Protein AF-A0A920HZM1-F1 (afdb_monomer_lite)

Sequence (102 aa):
MTDNGNDFTGLNYDLLVEDTLRLVVRSALKITEQSGLIGETHFYISFQTGYPGVEMDDALRAQHPETITIVIQHQFADLVVEDDRFSITLFFGGKPSMMTIP

Secondary structure (DSSP, 8-state):
---------S--HHHHHHHHHHHHHHHHHHHHHHH---TT--EEEEEETTSTT-B--HHHHHHSSSEEEEEESSSEEEEEE-SS-EEEEEEETTEEEEEEE-

Radius of gyration: 17.34 Å; chains: 1; bounding box: 33×24×59 Å

Structure (mmCIF, N/CA/C/O backbone):
data_AF-A0A920HZM1-F1
#
_entry.id   AF-A0A920HZM1-F1
#
loop_
_atom_site.group_PDB
_atom_site.id
_atom_site.type_symbol
_atom_site.label_atom_id
_atom_site.label_alt_id
_atom_site.label_comp_id
_atom_site.label_asym_id
_atom_site.label_entity_id
_atom_site.label_seq_id
_atom_site.pdbx_PDB_ins_code
_atom_site.Cartn_x
_atom_site.Cartn_y
_atom_site.Cartn_z
_atom_site.occupancy
_atom_site.B_iso_or_equiv
_atom_site.auth_seq_id
_atom_site.auth_comp_id
_atom_site.auth_asym_id
_atom_site.auth_atom_id
_atom_site.pdbx_PDB_model_num
ATOM 1 N N . MET A 1 1 ? -17.418 -1.511 -41.829 1.00 46.59 1 MET A N 1
ATOM 2 C CA . MET A 1 1 ? -16.457 -1.715 -42.936 1.00 46.59 1 MET A CA 1
ATOM 3 C C . MET A 1 1 ? -15.990 -0.337 -43.335 1.00 46.59 1 MET A C 1
ATOM 5 O O . MET A 1 1 ? -16.838 0.434 -43.750 1.00 46.59 1 MET A O 1
ATOM 9 N N . THR A 1 2 ? -14.760 0.104 -43.148 1.00 45.78 2 THR A N 1
ATOM 10 C CA . THR A 1 2 ? -13.452 -0.422 -42.702 1.00 45.78 2 THR A CA 1
ATOM 11 C C . THR A 1 2 ? -12.775 0.811 -42.052 1.00 45.78 2 THR A C 1
ATOM 13 O O . THR A 1 2 ? -13.185 1.930 -42.333 1.00 45.78 2 THR A O 1
ATOM 16 N N . ASP A 1 3 ? -11.839 0.738 -41.119 1.00 45.31 3 ASP A N 1
ATOM 17 C CA . ASP A 1 3 ? -10.571 0.038 -41.234 1.00 45.31 3 ASP A CA 1
ATOM 18 C C . ASP A 1 3 ? -9.843 0.092 -39.881 1.00 45.31 3 ASP A C 1
ATOM 20 O O . ASP A 1 3 ? -9.881 1.103 -39.178 1.00 45.31 3 ASP A O 1
ATOM 24 N N . ASN A 1 4 ? -9.230 -1.032 -39.519 1.00 53.97 4 ASN A N 1
ATOM 25 C CA . ASN A 1 4 ? -8.378 -1.187 -38.350 1.00 53.97 4 ASN A CA 1
ATOM 26 C C . ASN A 1 4 ? -7.007 -0.594 -38.678 1.00 53.97 4 ASN A C 1
ATOM 28 O O . ASN A 1 4 ? -6.264 -1.194 -39.447 1.00 53.97 4 ASN A O 1
ATOM 32 N N . GLY A 1 5 ? -6.657 0.529 -38.058 1.00 46.62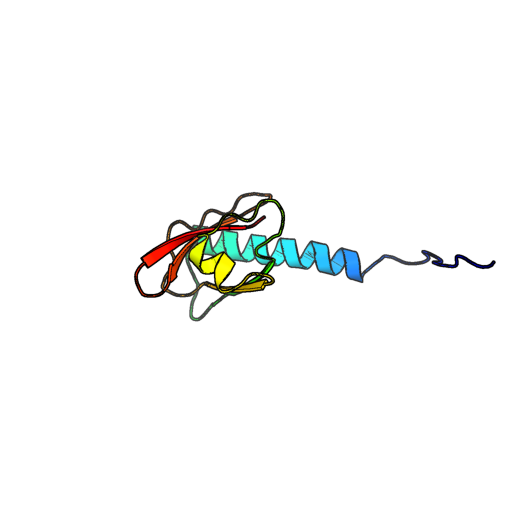 5 GLY A N 1
ATOM 33 C CA . GLY A 1 5 ? -5.354 1.169 -38.239 1.00 46.62 5 GLY A CA 1
ATOM 34 C C . GLY A 1 5 ? -4.741 1.596 -36.913 1.00 46.62 5 GLY A C 1
ATOM 35 O O . GLY A 1 5 ? -4.486 2.778 -36.719 1.00 46.62 5 GLY A O 1
ATOM 36 N N . ASN A 1 6 ? -4.537 0.659 -35.978 1.00 50.84 6 ASN A N 1
ATOM 37 C CA . ASN A 1 6 ? -3.557 0.886 -34.914 1.00 50.84 6 ASN A CA 1
ATOM 38 C C . ASN A 1 6 ? -2.191 0.443 -35.445 1.00 50.84 6 ASN A C 1
ATOM 40 O O . ASN A 1 6 ? -1.732 -0.671 -35.185 1.00 50.84 6 ASN A O 1
ATOM 44 N N . ASP A 1 7 ? -1.589 1.308 -36.258 1.00 51.09 7 ASP A N 1
ATOM 45 C CA . ASP A 1 7 ? -0.192 1.229 -36.666 1.00 51.09 7 ASP A CA 1
ATOM 46 C C . ASP A 1 7 ? 0.702 1.331 -35.419 1.00 51.09 7 ASP A C 1
ATOM 48 O O . ASP A 1 7 ? 1.100 2.413 -34.988 1.00 51.09 7 ASP A O 1
ATOM 52 N N . PHE A 1 8 ? 1.024 0.182 -34.820 1.00 56.97 8 PHE A N 1
ATOM 53 C CA . PHE A 1 8 ? 2.068 0.043 -33.805 1.00 56.97 8 PHE A CA 1
ATOM 54 C C . PHE A 1 8 ? 3.444 0.302 -34.439 1.00 56.97 8 PHE A C 1
ATOM 56 O O . PHE A 1 8 ? 4.177 -0.626 -34.778 1.00 56.97 8 PHE A O 1
ATOM 63 N N . THR A 1 9 ? 3.803 1.576 -34.591 1.00 56.19 9 THR A N 1
ATOM 64 C CA . THR A 1 9 ? 5.127 2.005 -35.059 1.00 56.19 9 THR A CA 1
ATOM 65 C C . THR A 1 9 ? 5.762 2.940 -34.028 1.00 56.19 9 THR A C 1
ATOM 67 O O . THR A 1 9 ? 5.795 4.154 -34.197 1.00 56.19 9 THR A O 1
ATOM 70 N N . GLY A 1 10 ? 6.248 2.377 -32.919 1.00 63.12 10 GLY A N 1
ATOM 71 C CA . GLY A 1 10 ? 6.975 3.112 -31.877 1.00 63.12 10 GLY A CA 1
ATOM 72 C C . GLY A 1 10 ? 7.001 2.353 -30.552 1.00 63.12 10 GLY A C 1
ATOM 73 O O . GLY A 1 10 ? 6.088 1.582 -30.267 1.00 63.12 10 GLY A O 1
ATOM 74 N N . LEU A 1 11 ? 8.051 2.539 -29.741 1.00 66.94 11 LEU A N 1
ATOM 75 C CA . LEU A 1 11 ? 8.042 2.077 -28.348 1.00 66.94 11 LEU A CA 1
ATOM 76 C C . LEU A 1 11 ? 6.777 2.626 -27.668 1.00 66.94 11 LEU A C 1
ATOM 78 O O . LEU A 1 11 ? 6.566 3.838 -27.677 1.00 66.94 11 LEU A O 1
ATOM 82 N N . ASN A 1 12 ? 5.952 1.755 -27.078 1.00 73.62 12 ASN A N 1
ATOM 83 C CA . ASN A 1 12 ? 4.807 2.173 -26.265 1.00 73.62 12 ASN A CA 1
ATOM 84 C C . ASN A 1 12 ? 5.326 2.735 -24.937 1.00 73.62 12 ASN A C 1
ATOM 86 O O . ASN A 1 12 ? 5.320 2.051 -23.914 1.00 73.62 12 ASN A O 1
ATOM 90 N N . TYR A 1 13 ? 5.840 3.964 -24.979 1.00 76.38 13 TYR A N 1
ATOM 91 C CA . TYR A 1 13 ? 6.399 4.648 -23.819 1.00 76.38 13 TYR A CA 1
ATOM 92 C C . TYR A 1 13 ? 5.383 4.752 -22.684 1.00 76.38 13 TYR A C 1
ATOM 94 O O . TYR A 1 13 ? 5.780 4.601 -21.538 1.00 76.38 13 TYR A O 1
ATOM 102 N N . ASP A 1 14 ? 4.095 4.913 -22.991 1.00 75.12 14 ASP A N 1
ATOM 103 C CA . ASP A 1 14 ? 3.038 4.981 -21.978 1.00 75.12 14 ASP A CA 1
ATOM 104 C C . ASP A 1 14 ? 2.938 3.682 -21.166 1.00 75.12 14 ASP A C 1
ATOM 106 O O . ASP A 1 14 ? 2.946 3.725 -19.938 1.00 75.12 14 ASP A O 1
ATOM 110 N N . LEU A 1 15 ? 2.958 2.523 -21.836 1.00 77.69 15 LEU A N 1
ATOM 111 C CA . LEU A 1 15 ? 2.971 1.218 -21.164 1.00 77.69 15 LEU A CA 1
ATOM 112 C C . LEU A 1 15 ? 4.274 0.996 -20.385 1.00 77.69 15 LEU A C 1
ATOM 114 O O . LEU A 1 15 ? 4.238 0.568 -19.236 1.00 77.69 15 LEU A O 1
ATOM 118 N N . LEU A 1 16 ? 5.427 1.346 -20.972 1.00 77.06 16 LEU A N 1
ATOM 119 C CA . LEU A 1 16 ? 6.714 1.238 -20.274 1.00 77.06 16 LEU A CA 1
ATOM 120 C C . LEU A 1 16 ? 6.759 2.103 -19.011 1.00 77.06 16 LEU A C 1
ATOM 122 O O . LEU A 1 16 ? 7.315 1.687 -17.993 1.00 77.06 16 LEU A O 1
ATOM 126 N N . VAL A 1 17 ? 6.227 3.322 -19.082 1.00 81.31 17 VAL A N 1
ATOM 127 C CA . VAL A 1 17 ? 6.175 4.246 -17.949 1.00 81.31 17 VAL A CA 1
ATOM 128 C C . VAL A 1 17 ? 5.218 3.713 -16.892 1.00 81.31 17 VAL A C 1
ATOM 130 O O . VAL A 1 17 ? 5.594 3.705 -15.725 1.00 81.31 17 VAL A O 1
ATOM 133 N N . GLU A 1 18 ? 4.041 3.212 -17.269 1.00 77.88 18 GLU A N 1
ATOM 134 C CA . GLU A 1 18 ? 3.082 2.617 -16.331 1.00 77.88 18 GLU A CA 1
ATOM 135 C C . GLU A 1 18 ? 3.692 1.434 -15.557 1.00 77.88 18 GLU A C 1
ATOM 137 O O . GLU A 1 18 ? 3.662 1.417 -14.321 1.00 77.88 18 GLU A O 1
ATOM 142 N N . ASP A 1 19 ? 4.349 0.508 -16.261 1.00 78.62 19 ASP A N 1
ATOM 143 C CA . ASP A 1 19 ? 5.051 -0.625 -15.644 1.00 78.62 19 ASP A CA 1
ATOM 144 C C . ASP A 1 19 ? 6.188 -0.158 -14.721 1.00 78.62 19 ASP A C 1
ATOM 146 O O . ASP A 1 19 ? 6.372 -0.664 -13.608 1.00 78.62 19 ASP A O 1
ATOM 150 N N . THR A 1 20 ? 6.939 0.859 -15.149 1.00 84.56 20 THR A N 1
ATOM 151 C CA . THR A 1 20 ? 8.046 1.413 -14.359 1.00 84.56 20 THR A CA 1
ATOM 152 C C . THR A 1 20 ? 7.543 2.127 -13.106 1.00 84.56 20 THR A C 1
ATOM 154 O O . THR A 1 20 ? 8.150 2.000 -12.043 1.00 84.56 20 THR A O 1
ATOM 157 N N . LEU A 1 21 ? 6.420 2.843 -13.178 1.00 83.06 21 LEU A N 1
ATOM 158 C CA . LEU A 1 21 ? 5.831 3.521 -12.023 1.00 83.06 21 LEU A CA 1
ATOM 159 C C . LEU A 1 21 ? 5.420 2.516 -10.944 1.00 83.06 21 LEU A C 1
ATOM 161 O O . LEU A 1 21 ? 5.706 2.744 -9.766 1.00 83.06 21 LEU A O 1
ATOM 165 N N . ARG A 1 22 ? 4.851 1.366 -11.329 1.00 82.56 22 ARG A N 1
ATOM 166 C CA . ARG A 1 22 ? 4.537 0.280 -10.386 1.00 82.56 22 ARG A CA 1
ATOM 167 C C . ARG A 1 22 ? 5.794 -0.230 -9.675 1.00 82.56 22 ARG A C 1
ATOM 169 O O . ARG A 1 22 ? 5.801 -0.385 -8.452 1.00 82.56 22 ARG A O 1
ATOM 176 N N . LEU A 1 23 ? 6.885 -0.422 -10.418 1.00 86.19 23 LEU A N 1
ATOM 177 C CA . LEU A 1 23 ? 8.183 -0.833 -9.869 1.00 86.19 23 LEU A CA 1
ATOM 178 C C . LEU A 1 23 ? 8.769 0.197 -8.893 1.00 86.19 23 LEU A C 1
ATOM 180 O O . LEU A 1 23 ? 9.351 -0.182 -7.870 1.00 86.19 23 LEU A O 1
ATOM 184 N N . VAL A 1 24 ? 8.612 1.490 -9.188 1.00 87.56 24 VAL A N 1
ATOM 185 C CA . VAL A 1 24 ? 9.063 2.590 -8.324 1.00 87.56 24 VAL A CA 1
ATOM 186 C C . VAL A 1 24 ? 8.280 2.599 -7.014 1.00 87.56 24 VAL A C 1
ATOM 188 O O . VAL A 1 24 ? 8.899 2.653 -5.950 1.00 87.56 24 VAL A O 1
ATOM 191 N N . VAL A 1 25 ? 6.949 2.471 -7.068 1.00 86.69 25 VAL A N 1
ATOM 192 C CA . VAL A 1 25 ? 6.097 2.387 -5.869 1.00 86.69 25 VAL A CA 1
ATOM 193 C C . VAL A 1 25 ? 6.507 1.195 -5.008 1.00 86.69 25 VAL A C 1
ATOM 195 O O . VAL A 1 25 ? 6.774 1.363 -3.819 1.00 86.69 25 VAL A O 1
ATOM 198 N N . ARG A 1 26 ? 6.660 0.010 -5.609 1.00 87.88 26 ARG A N 1
ATOM 199 C CA . ARG A 1 26 ? 7.115 -1.194 -4.900 1.00 87.88 26 ARG A CA 1
ATOM 200 C C . ARG A 1 26 ? 8.469 -0.985 -4.224 1.00 87.88 26 ARG A C 1
ATOM 202 O O . ARG A 1 26 ? 8.642 -1.334 -3.061 1.00 87.88 26 ARG A O 1
ATOM 209 N N . SER A 1 27 ? 9.427 -0.396 -4.937 1.00 88.50 27 SER A N 1
ATOM 210 C CA . SER A 1 27 ? 10.764 -0.130 -4.394 1.00 88.50 27 SER A CA 1
ATOM 211 C C . SER A 1 27 ? 10.714 0.847 -3.217 1.00 88.50 27 SER A C 1
ATOM 213 O O . SER A 1 27 ? 11.377 0.620 -2.208 1.00 88.50 27 SER A O 1
ATOM 215 N N . ALA A 1 28 ? 9.889 1.892 -3.303 1.00 88.00 28 ALA A N 1
ATOM 216 C CA . ALA A 1 28 ? 9.703 2.851 -2.218 1.00 88.00 28 ALA A CA 1
ATOM 217 C C . ALA A 1 28 ? 9.059 2.208 -0.977 1.00 88.00 28 ALA A C 1
ATOM 21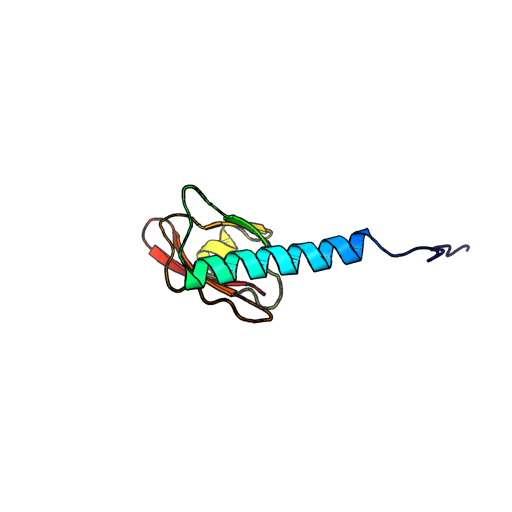9 O O . ALA A 1 28 ? 9.521 2.436 0.144 1.00 88.00 28 ALA A O 1
ATOM 220 N N . LEU A 1 29 ? 8.051 1.350 -1.165 1.00 88.00 29 LEU A N 1
ATOM 221 C CA . LEU A 1 29 ? 7.438 0.589 -0.073 1.00 88.00 29 LEU A CA 1
ATOM 222 C C . LEU A 1 29 ? 8.430 -0.386 0.569 1.00 88.00 29 LEU A C 1
ATOM 224 O O . LEU A 1 29 ? 8.478 -0.473 1.789 1.00 88.00 29 LEU A O 1
ATOM 228 N N . LYS A 1 30 ? 9.277 -1.054 -0.219 1.00 89.56 30 LYS A N 1
ATOM 229 C CA . LYS A 1 30 ? 10.303 -1.982 0.288 1.00 89.56 30 LYS A CA 1
ATOM 230 C C . LYS A 1 30 ? 11.396 -1.275 1.094 1.00 89.56 30 LYS A C 1
ATOM 232 O O . LYS A 1 30 ? 11.856 -1.781 2.112 1.00 89.56 30 LYS A O 1
ATOM 237 N N . ILE A 1 31 ? 11.787 -0.068 0.680 1.00 86.88 31 ILE A N 1
ATOM 238 C CA . ILE A 1 31 ? 12.675 0.790 1.481 1.00 86.88 31 ILE A CA 1
ATOM 239 C C . ILE A 1 31 ? 11.987 1.171 2.798 1.00 86.88 31 ILE A C 1
ATOM 241 O O . ILE A 1 31 ? 12.624 1.138 3.850 1.00 86.88 31 ILE A O 1
ATOM 245 N N . THR A 1 32 ? 10.690 1.483 2.743 1.00 86.94 32 THR A N 1
ATOM 246 C CA . THR A 1 32 ? 9.882 1.859 3.914 1.00 86.94 32 THR A CA 1
ATOM 247 C C . THR A 1 32 ? 9.690 0.697 4.888 1.00 86.94 32 THR A C 1
ATOM 249 O O . THR A 1 32 ? 9.754 0.901 6.094 1.00 86.94 32 THR A O 1
ATOM 252 N N . GLU A 1 33 ? 9.512 -0.525 4.390 1.00 85.81 33 GLU A N 1
ATOM 253 C CA . GLU A 1 33 ? 9.480 -1.752 5.194 1.00 85.81 33 GLU A CA 1
ATOM 254 C C . GLU A 1 33 ? 10.791 -1.936 5.980 1.00 85.81 33 GLU A C 1
ATOM 256 O O . GLU A 1 33 ? 10.765 -2.229 7.172 1.00 85.81 33 GLU A O 1
ATOM 261 N N . GLN A 1 34 ? 11.943 -1.721 5.336 1.00 84.06 34 GLN A N 1
ATOM 262 C CA . GLN A 1 34 ? 13.255 -1.973 5.946 1.00 84.06 34 GLN A CA 1
ATOM 263 C C . GLN A 1 34 ? 13.753 -0.841 6.850 1.00 84.06 34 GLN A C 1
ATOM 265 O O . GLN A 1 34 ? 14.377 -1.097 7.878 1.00 84.06 34 GLN A O 1
ATOM 270 N N . SER A 1 35 ? 13.541 0.410 6.441 1.00 80.56 35 SER A N 1
ATOM 271 C CA . SER A 1 35 ? 14.117 1.597 7.091 1.00 80.56 35 SER A CA 1
ATOM 272 C C . SER A 1 35 ? 13.081 2.444 7.834 1.00 80.56 35 SER A C 1
ATOM 274 O O . SER A 1 35 ? 13.454 3.396 8.518 1.00 80.56 35 SER A O 1
ATOM 276 N N . GLY A 1 36 ? 11.791 2.120 7.707 1.00 74.25 36 GLY A N 1
ATOM 277 C CA . GLY A 1 36 ? 10.696 3.001 8.104 1.00 74.25 36 GLY A CA 1
ATOM 278 C C . GLY A 1 36 ? 10.505 4.171 7.131 1.00 74.25 36 GLY A C 1
ATOM 279 O O . GLY A 1 36 ? 11.212 4.316 6.131 1.00 74.25 36 GLY A O 1
ATOM 280 N N . LEU A 1 37 ? 9.534 5.036 7.430 1.00 77.12 37 LEU A N 1
ATOM 281 C CA . LEU A 1 37 ? 9.351 6.291 6.699 1.00 77.12 37 LEU A CA 1
ATOM 282 C C . LEU A 1 37 ? 10.455 7.283 7.076 1.00 77.12 37 LEU A C 1
ATOM 284 O O . LEU A 1 37 ? 10.665 7.583 8.251 1.00 77.12 37 LEU A O 1
ATOM 288 N N . ILE A 1 38 ? 11.148 7.816 6.069 1.00 74.06 38 ILE A N 1
ATOM 289 C CA . ILE A 1 38 ? 12.210 8.808 6.260 1.00 74.06 38 ILE A CA 1
ATOM 290 C C . ILE A 1 38 ? 11.593 10.213 6.225 1.00 74.06 38 ILE A C 1
ATOM 292 O O . ILE A 1 38 ? 10.992 10.608 5.224 1.00 74.06 38 ILE A O 1
ATOM 296 N N . GLY A 1 39 ? 11.775 10.991 7.295 1.00 75.25 39 GLY A N 1
ATOM 297 C CA . GLY A 1 39 ? 11.296 12.376 7.381 1.00 75.25 39 GLY A CA 1
ATOM 298 C C . GLY A 1 39 ? 9.768 12.485 7.325 1.00 75.25 39 GLY A C 1
ATOM 299 O O . GLY A 1 39 ? 9.068 11.710 7.965 1.00 75.25 39 GLY A O 1
ATOM 300 N N . GLU A 1 40 ? 9.256 13.438 6.543 1.00 75.69 40 GLU A N 1
ATOM 301 C CA . GLU A 1 40 ? 7.815 13.659 6.325 1.00 75.69 40 GLU A CA 1
ATOM 302 C C . GLU A 1 40 ? 7.301 12.953 5.057 1.00 75.69 40 GLU A C 1
ATOM 304 O O . GLU A 1 40 ? 6.452 13.471 4.327 1.00 75.69 40 GLU A O 1
ATOM 309 N N . THR A 1 41 ? 7.852 11.780 4.743 1.00 80.81 41 THR A N 1
ATOM 310 C CA . THR A 1 41 ? 7.402 11.000 3.585 1.00 80.81 41 THR A CA 1
ATOM 311 C C . THR A 1 41 ? 6.050 10.360 3.886 1.00 80.81 41 THR A C 1
ATOM 313 O O . THR A 1 41 ? 5.868 9.741 4.931 1.00 80.81 41 THR A O 1
ATOM 316 N N . HIS A 1 42 ? 5.108 10.484 2.952 1.00 86.12 42 HIS A N 1
ATOM 317 C CA . HIS A 1 42 ? 3.787 9.866 3.030 1.00 86.12 42 HIS A CA 1
ATOM 318 C C . HIS A 1 42 ? 3.410 9.318 1.653 1.00 86.12 42 HIS A C 1
ATOM 320 O O . HIS A 1 42 ? 3.668 9.973 0.640 1.00 86.12 42 HIS A O 1
ATOM 326 N N . PHE A 1 43 ? 2.775 8.148 1.606 1.00 87.50 43 PHE A N 1
ATOM 327 C CA . PHE A 1 43 ? 2.300 7.562 0.350 1.00 87.50 43 PHE A CA 1
ATOM 328 C C . PHE A 1 43 ? 0.789 7.687 0.235 1.00 87.50 43 PHE A C 1
ATOM 330 O O . PHE A 1 43 ? 0.073 7.345 1.170 1.00 87.50 43 PHE A O 1
ATOM 337 N N . TYR A 1 44 ? 0.321 8.120 -0.933 1.00 89.06 44 TYR A N 1
ATOM 338 C CA . TYR A 1 44 ? -1.083 8.062 -1.325 1.00 89.06 44 TYR A CA 1
ATOM 339 C C . TYR A 1 44 ? -1.225 6.960 -2.366 1.00 89.06 44 TYR A C 1
ATOM 341 O O . TYR A 1 44 ? -0.725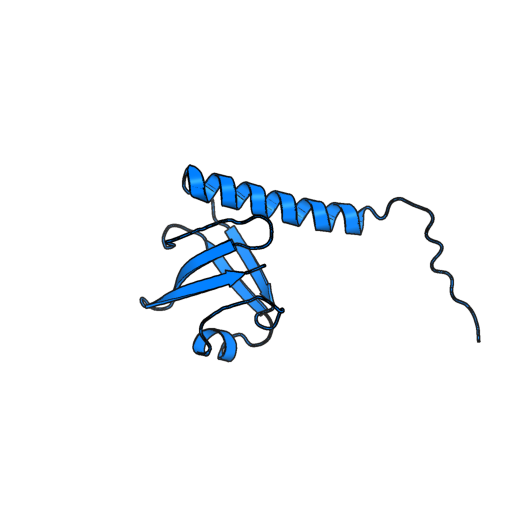 7.101 -3.482 1.00 89.06 44 TYR A O 1
ATOM 349 N N . ILE A 1 45 ? -1.870 5.858 -1.996 1.00 88.88 45 ILE A N 1
ATOM 350 C CA . ILE A 1 45 ? -2.072 4.720 -2.893 1.00 88.88 45 ILE A CA 1
ATOM 351 C C . ILE A 1 45 ? -3.563 4.594 -3.154 1.00 88.88 45 ILE A C 1
ATOM 353 O O . ILE A 1 45 ? -4.342 4.344 -2.237 1.00 88.88 45 ILE A O 1
ATOM 357 N N . SER A 1 46 ? -3.949 4.777 -4.412 1.00 90.56 46 SER A N 1
ATOM 358 C CA . SER A 1 46 ? -5.321 4.584 -4.871 1.00 90.56 46 SER A CA 1
ATOM 359 C C . SER A 1 46 ? -5.413 3.284 -5.648 1.00 90.56 46 SER A C 1
ATOM 361 O O . SER A 1 46 ? -4.630 3.064 -6.569 1.00 90.56 46 SER A O 1
ATOM 363 N N . PHE A 1 47 ? -6.375 2.440 -5.299 1.00 90.75 47 PHE A N 1
ATOM 364 C CA . PHE A 1 47 ? -6.604 1.171 -5.980 1.00 90.75 47 PHE A CA 1
ATOM 365 C C . PHE A 1 47 ? -8.093 0.848 -6.052 1.00 90.75 47 PHE A C 1
ATOM 367 O O . PHE A 1 47 ? -8.913 1.362 -5.284 1.00 90.75 47 PHE A O 1
ATOM 374 N N . GLN A 1 48 ? -8.439 -0.015 -7.001 1.00 92.19 48 GLN A N 1
ATOM 375 C CA . GLN A 1 48 ? -9.799 -0.502 -7.173 1.00 92.19 48 GLN A CA 1
ATOM 376 C C . GLN A 1 48 ? -10.101 -1.577 -6.129 1.00 92.19 48 GLN A C 1
ATOM 378 O O . GLN A 1 48 ? -9.417 -2.596 -6.064 1.00 92.19 48 GLN A O 1
ATOM 383 N N . THR A 1 49 ? -11.145 -1.384 -5.327 1.00 91.38 49 THR A N 1
ATOM 384 C CA . THR A 1 49 ? -11.480 -2.292 -4.212 1.00 91.38 49 THR A CA 1
ATOM 385 C C . THR A 1 49 ? -12.038 -3.642 -4.664 1.00 91.38 49 THR A C 1
ATOM 387 O O . THR A 1 49 ? -12.043 -4.603 -3.891 1.00 91.38 49 THR A O 1
ATOM 390 N N . GLY A 1 50 ? -12.499 -3.713 -5.917 1.00 89.75 50 GLY A N 1
ATOM 391 C CA . GLY A 1 50 ? -12.966 -4.928 -6.585 1.00 89.75 50 GLY A CA 1
ATOM 392 C C . GLY A 1 50 ? -11.928 -5.610 -7.481 1.00 89.75 50 GLY A C 1
ATOM 393 O O . GLY A 1 50 ? -12.277 -6.575 -8.160 1.00 89.75 50 GLY A O 1
ATOM 394 N N . TYR A 1 51 ? -10.682 -5.123 -7.531 1.00 91.19 51 TYR A N 1
ATOM 395 C CA . TYR A 1 51 ? -9.648 -5.750 -8.356 1.00 91.19 51 TYR A CA 1
ATOM 396 C C . TYR A 1 51 ? -9.293 -7.149 -7.811 1.00 91.19 51 TYR A C 1
ATOM 398 O O . TYR A 1 51 ? -9.169 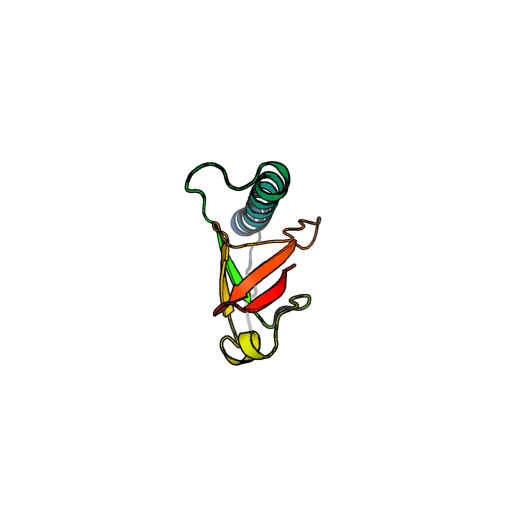-7.320 -6.594 1.00 91.19 51 TYR A O 1
ATOM 406 N N . PRO A 1 52 ? -9.140 -8.175 -8.672 1.00 90.81 52 PRO A N 1
ATOM 407 C CA . PRO A 1 52 ? -8.830 -9.531 -8.229 1.00 90.81 52 PRO A CA 1
ATOM 408 C C . PRO A 1 52 ? -7.519 -9.577 -7.436 1.00 90.81 52 PRO A C 1
ATOM 410 O O . PRO A 1 52 ? -6.480 -9.133 -7.913 1.00 90.81 52 PRO A O 1
ATOM 413 N N . GLY A 1 53 ? -7.578 -10.144 -6.230 1.00 89.56 53 GLY A N 1
ATOM 414 C CA . GLY A 1 53 ? -6.446 -10.208 -5.299 1.00 89.56 53 GLY A CA 1
ATOM 415 C C . GLY A 1 53 ? -6.441 -9.115 -4.227 1.00 89.56 53 GLY A C 1
ATOM 416 O O . GLY A 1 53 ? -5.632 -9.199 -3.310 1.00 89.56 53 GLY A O 1
ATOM 417 N N . VAL A 1 54 ? -7.347 -8.130 -4.296 1.00 93.06 54 VAL A N 1
ATOM 418 C CA . VAL A 1 54 ? -7.522 -7.144 -3.222 1.00 93.06 54 VAL A CA 1
ATOM 419 C C . VAL A 1 54 ? -8.312 -7.753 -2.065 1.00 93.06 54 VAL A C 1
ATOM 421 O O . VAL A 1 54 ? -9.502 -8.062 -2.194 1.00 93.06 54 VAL A O 1
ATOM 424 N N . GLU A 1 55 ? -7.671 -7.864 -0.906 1.00 91.69 55 GLU A N 1
ATOM 425 C CA . GLU A 1 55 ? -8.295 -8.287 0.348 1.00 91.69 55 GLU A CA 1
ATOM 426 C C . GLU A 1 55 ? -8.414 -7.083 1.284 1.00 91.69 55 GLU A C 1
ATOM 428 O O . GLU A 1 55 ? -7.449 -6.360 1.514 1.00 91.69 55 GLU A O 1
ATOM 433 N N . MET A 1 56 ? -9.619 -6.824 1.788 1.00 91.50 56 MET A N 1
ATOM 434 C CA . MET A 1 56 ? -9.917 -5.719 2.700 1.00 91.50 56 MET A CA 1
ATOM 435 C C . MET A 1 56 ? -11.227 -6.004 3.441 1.00 91.50 56 MET A C 1
ATOM 437 O O . MET A 1 56 ? -12.025 -6.824 2.984 1.00 91.50 56 MET A O 1
ATOM 441 N N . ASP A 1 57 ? -11.489 -5.278 4.529 1.00 90.25 57 ASP A N 1
ATOM 442 C CA . ASP A 1 57 ? -12.750 -5.395 5.266 1.00 90.25 57 ASP A CA 1
ATOM 443 C C . ASP A 1 57 ? -13.974 -5.062 4.395 1.00 90.25 57 ASP A C 1
ATOM 445 O O . ASP A 1 57 ? -14.032 -4.013 3.743 1.00 90.25 57 ASP A O 1
ATOM 449 N N . ASP A 1 58 ? -15.016 -5.895 4.474 1.00 87.44 58 ASP A N 1
ATOM 450 C CA . ASP A 1 58 ? -16.273 -5.693 3.737 1.00 87.44 58 ASP A CA 1
ATOM 451 C C . ASP A 1 58 ? -16.953 -4.363 4.085 1.00 87.44 58 ASP A C 1
ATOM 453 O O . ASP A 1 58 ? -17.593 -3.744 3.237 1.00 87.44 58 ASP A O 1
ATOM 457 N N . ALA A 1 59 ? -16.778 -3.877 5.318 1.00 87.62 59 ALA A N 1
ATOM 458 C CA . ALA A 1 59 ? -17.287 -2.574 5.733 1.00 87.62 59 ALA A CA 1
ATOM 459 C C . ALA A 1 59 ? -16.604 -1.413 4.988 1.00 87.62 59 ALA A C 1
ATOM 461 O O . ALA A 1 59 ? -17.266 -0.427 4.664 1.00 87.62 59 ALA A O 1
ATOM 462 N N . LEU A 1 60 ? -15.297 -1.510 4.712 1.00 87.06 60 LEU A N 1
ATOM 463 C CA . LEU A 1 60 ? -14.569 -0.513 3.918 1.00 87.06 60 LEU A CA 1
ATOM 464 C C . LEU A 1 60 ? -14.927 -0.637 2.440 1.00 87.06 60 LEU A C 1
ATOM 466 O O . LEU A 1 60 ? -15.185 0.376 1.793 1.00 87.06 60 LEU A O 1
ATOM 470 N N . ARG A 1 61 ? -15.027 -1.867 1.928 1.00 89.62 61 ARG A N 1
ATOM 471 C CA . ARG A 1 61 ? -15.458 -2.130 0.550 1.00 89.62 61 ARG A CA 1
ATOM 472 C C . ARG A 1 61 ? -16.873 -1.613 0.283 1.00 89.62 61 ARG A C 1
ATOM 474 O O . ARG A 1 61 ? -17.113 -1.024 -0.761 1.00 89.62 61 ARG A O 1
ATOM 481 N N . ALA A 1 62 ? -17.800 -1.764 1.227 1.00 90.31 62 ALA A N 1
ATOM 482 C CA . ALA A 1 62 ? -19.160 -1.241 1.097 1.00 90.31 62 ALA A CA 1
ATOM 483 C C . ALA A 1 62 ? -19.214 0.298 1.101 1.00 90.31 62 ALA A C 1
ATOM 485 O O . ALA A 1 62 ? -20.064 0.881 0.433 1.00 90.31 62 ALA A O 1
ATOM 486 N N . GLN A 1 63 ? -18.312 0.958 1.837 1.00 89.88 63 GLN A N 1
ATOM 487 C CA . GLN A 1 63 ? -18.190 2.423 1.845 1.00 89.88 63 GLN A CA 1
ATOM 488 C C . GLN A 1 63 ? -17.490 2.959 0.587 1.00 89.88 63 GLN A C 1
ATOM 490 O O . GLN A 1 63 ? -17.822 4.046 0.118 1.00 89.88 63 GLN A O 1
ATOM 495 N N . HIS A 1 64 ? -16.554 2.188 0.029 1.00 89.50 64 HIS A N 1
ATOM 496 C CA . HIS A 1 64 ? -15.766 2.524 -1.156 1.00 89.50 64 HIS A CA 1
ATOM 497 C C . HIS A 1 64 ? -15.827 1.385 -2.195 1.00 89.50 64 HIS A C 1
ATOM 499 O O . HIS A 1 64 ? -14.862 0.632 -2.344 1.00 89.50 64 HIS A O 1
ATOM 505 N N . PRO A 1 65 ? -16.950 1.228 -2.921 1.00 90.00 65 PRO A N 1
ATOM 506 C CA . PRO A 1 65 ? -17.181 0.062 -3.781 1.00 90.00 65 PRO A CA 1
ATOM 507 C C . PRO A 1 65 ? -16.368 0.055 -5.080 1.00 90.00 65 PRO A C 1
ATOM 509 O O . PRO A 1 65 ? -16.183 -1.007 -5.666 1.00 90.00 65 PRO A O 1
ATOM 512 N N . GLU A 1 66 ? -15.896 1.216 -5.541 1.00 90.81 66 GLU A N 1
ATOM 513 C CA . GLU A 1 66 ? -15.163 1.328 -6.809 1.00 90.81 66 GLU A CA 1
ATOM 514 C C . GLU A 1 66 ? -13.662 1.522 -6.585 1.00 90.81 66 GLU A C 1
ATOM 516 O O . GLU A 1 66 ? -12.845 0.730 -7.047 1.00 90.81 66 GLU A O 1
ATOM 521 N N . THR A 1 67 ? -13.291 2.584 -5.870 1.00 92.81 67 THR A N 1
ATOM 522 C CA . THR A 1 67 ? -11.898 2.972 -5.622 1.00 92.81 67 THR A CA 1
ATOM 523 C C . THR A 1 67 ? -11.753 3.455 -4.188 1.00 92.81 67 THR A C 1
ATOM 525 O O . THR A 1 67 ? -12.625 4.162 -3.676 1.00 92.81 67 THR A O 1
ATOM 528 N N . ILE A 1 68 ? -10.633 3.116 -3.559 1.00 92.12 68 ILE A N 1
ATOM 529 C CA . ILE A 1 68 ? -10.229 3.650 -2.260 1.00 92.12 68 ILE A CA 1
ATOM 530 C C . ILE A 1 68 ? -8.825 4.242 -2.363 1.00 92.12 68 ILE A C 1
ATOM 532 O O . ILE A 1 68 ? -7.979 3.728 -3.094 1.00 92.12 68 ILE A O 1
ATOM 536 N N . THR A 1 69 ? -8.581 5.314 -1.614 1.00 90.75 69 THR A N 1
ATOM 537 C CA . THR A 1 69 ? -7.248 5.894 -1.437 1.00 90.75 69 THR A CA 1
ATOM 538 C C . THR A 1 69 ? -6.812 5.678 0.000 1.00 90.75 69 THR A C 1
ATOM 540 O O . THR A 1 69 ? -7.465 6.160 0.926 1.00 90.75 69 THR A O 1
ATOM 543 N N . ILE A 1 70 ? -5.705 4.966 0.186 1.00 89.69 70 ILE A N 1
ATOM 544 C CA . ILE A 1 70 ? -5.066 4.785 1.488 1.00 89.69 70 ILE A CA 1
ATOM 545 C C . ILE A 1 70 ? -3.876 5.732 1.627 1.00 89.69 70 ILE A C 1
ATOM 547 O O . ILE A 1 70 ? -3.190 6.037 0.648 1.00 89.69 70 ILE A O 1
ATOM 551 N N . VAL A 1 71 ? -3.630 6.184 2.857 1.00 88.38 71 VAL A N 1
ATOM 552 C CA . VAL A 1 71 ? -2.492 7.045 3.189 1.00 88.38 71 VAL A CA 1
ATOM 553 C C . VAL A 1 71 ? -1.575 6.307 4.153 1.00 88.38 71 VAL A C 1
ATOM 555 O O . VAL A 1 71 ? -1.986 5.965 5.262 1.00 88.38 71 VAL A O 1
ATOM 558 N N . ILE A 1 72 ? -0.332 6.070 3.738 1.00 87.44 72 ILE A N 1
ATOM 559 C CA . ILE A 1 72 ? 0.698 5.447 4.575 1.00 87.44 72 ILE A CA 1
ATOM 560 C C . ILE A 1 72 ? 1.547 6.565 5.185 1.00 87.44 72 ILE A C 1
ATOM 562 O O . ILE A 1 72 ? 2.220 7.311 4.473 1.00 87.44 72 ILE A O 1
ATOM 566 N N . GLN A 1 73 ? 1.450 6.686 6.507 1.00 82.62 73 GLN A N 1
ATOM 567 C CA . GLN A 1 73 ? 1.969 7.763 7.358 1.00 82.62 73 GLN A CA 1
ATOM 568 C C . GLN A 1 73 ? 2.594 7.125 8.628 1.00 82.62 73 GLN A C 1
ATOM 570 O O . GLN A 1 73 ? 3.071 6.011 8.607 1.00 82.62 73 GLN A O 1
ATOM 575 N N . HIS A 1 74 ? 2.562 7.783 9.775 1.00 75.56 74 HIS A N 1
ATOM 576 C CA . HIS A 1 74 ? 2.850 7.317 11.126 1.00 75.56 74 HIS A CA 1
ATOM 577 C C . HIS A 1 74 ? 1.998 6.144 11.658 1.00 75.56 74 HIS A C 1
ATOM 579 O O . HIS A 1 74 ? 2.428 5.500 12.606 1.00 75.56 74 HIS A O 1
ATOM 585 N N . GLN A 1 75 ? 0.788 5.890 11.139 1.00 77.38 75 GLN A N 1
ATOM 586 C CA . GLN A 1 75 ? -0.149 4.904 11.720 1.00 77.38 75 GLN A CA 1
ATOM 587 C C . GLN A 1 75 ? -0.399 3.708 10.794 1.00 77.38 75 GLN A C 1
ATOM 589 O O . GLN A 1 75 ? -1.523 3.481 10.345 1.00 77.38 75 GLN A O 1
ATOM 594 N N . PHE A 1 76 ? 0.653 2.938 10.530 1.00 87.75 76 PHE A N 1
ATOM 595 C CA . PHE A 1 76 ? 0.543 1.607 9.939 1.00 87.75 76 PHE A CA 1
ATOM 596 C C . PHE A 1 76 ? 1.327 0.585 10.760 1.00 87.75 76 PHE A C 1
ATOM 598 O O . PHE A 1 76 ? 2.218 0.938 11.532 1.00 87.75 76 PHE A O 1
ATOM 605 N N . ALA A 1 77 ? 0.988 -0.682 10.574 1.00 87.75 77 ALA A N 1
ATOM 606 C CA . ALA A 1 77 ? 1.718 -1.820 11.105 1.00 87.75 77 ALA A CA 1
ATOM 607 C C . ALA A 1 77 ? 1.792 -2.922 10.042 1.00 87.75 77 ALA A C 1
ATOM 609 O O . ALA A 1 77 ? 1.070 -2.868 9.045 1.00 87.75 77 ALA A O 1
ATOM 610 N N . ASP A 1 78 ? 2.672 -3.899 10.265 1.00 89.44 78 ASP A N 1
ATOM 611 C CA . ASP A 1 78 ? 2.763 -5.126 9.464 1.00 89.44 78 ASP A CA 1
ATOM 612 C C . ASP A 1 78 ? 2.822 -4.875 7.945 1.00 89.44 78 ASP A C 1
ATOM 614 O O . ASP A 1 78 ? 2.196 -5.588 7.162 1.00 89.44 78 ASP A O 1
ATOM 618 N N . LEU A 1 79 ? 3.553 -3.832 7.522 1.00 90.62 79 LEU A N 1
ATOM 619 C CA . LEU A 1 79 ? 3.828 -3.606 6.105 1.00 90.62 79 LEU A CA 1
ATOM 620 C C . LEU A 1 79 ? 4.762 -4.713 5.616 1.00 90.62 79 LEU A C 1
ATOM 622 O O . LEU A 1 79 ? 5.913 -4.771 6.041 1.00 90.62 79 LEU A O 1
ATOM 626 N N . VAL A 1 80 ? 4.260 -5.557 4.721 1.00 90.94 80 VAL A N 1
ATOM 627 C CA . VAL A 1 80 ? 5.006 -6.641 4.077 1.00 90.94 80 VAL A CA 1
ATOM 628 C C . VAL A 1 80 ? 4.925 -6.443 2.573 1.00 90.94 80 VAL A C 1
ATOM 630 O O . VAL A 1 80 ? 3.828 -6.398 2.013 1.00 90.94 80 VAL A O 1
ATOM 633 N N . VAL A 1 81 ? 6.074 -6.319 1.911 1.00 91.94 81 VAL A N 1
ATOM 634 C CA . VAL A 1 81 ? 6.140 -6.074 0.462 1.00 91.94 81 VAL A CA 1
ATOM 635 C C . VAL A 1 81 ? 6.690 -7.307 -0.252 1.00 91.94 81 VAL A C 1
ATOM 637 O O . VAL A 1 81 ? 7.878 -7.619 -0.167 1.00 91.94 81 VAL A O 1
ATOM 640 N N . GLU A 1 82 ? 5.826 -7.994 -0.994 1.00 90.25 82 GLU A N 1
ATOM 641 C CA . GLU A 1 82 ? 6.176 -9.135 -1.843 1.00 90.25 82 GLU A CA 1
ATOM 642 C C . GLU A 1 82 ? 6.401 -8.684 -3.301 1.00 90.25 82 GLU A C 1
ATOM 644 O O . GLU A 1 82 ? 6.289 -7.503 -3.641 1.00 90.25 82 GLU A O 1
ATOM 649 N N . ASP A 1 83 ? 6.781 -9.615 -4.180 1.00 85.31 83 ASP A N 1
ATOM 650 C CA . ASP A 1 83 ? 7.102 -9.278 -5.573 1.00 85.31 83 ASP A CA 1
ATOM 651 C C . ASP A 1 83 ? 5.870 -8.835 -6.380 1.00 85.31 83 ASP A C 1
ATOM 653 O O . ASP A 1 83 ? 5.983 -7.898 -7.179 1.00 85.31 83 ASP A O 1
ATOM 657 N N . ASP A 1 84 ? 4.714 -9.448 -6.107 1.00 86.81 84 ASP A N 1
ATOM 658 C CA . ASP A 1 84 ? 3.462 -9.274 -6.861 1.00 86.81 84 ASP A CA 1
ATOM 659 C C . ASP A 1 84 ? 2.321 -8.654 -6.037 1.00 86.81 84 ASP A C 1
ATOM 661 O O . ASP A 1 84 ? 1.191 -8.598 -6.513 1.00 86.81 84 ASP A O 1
ATOM 665 N N . ARG A 1 85 ? 2.579 -8.281 -4.776 1.00 90.44 85 ARG A N 1
ATOM 666 C CA . ARG A 1 85 ? 1.598 -7.664 -3.868 1.00 90.44 85 ARG A CA 1
ATOM 667 C C . ARG A 1 85 ? 2.265 -7.072 -2.636 1.00 90.44 85 ARG A C 1
ATOM 669 O O . ARG A 1 85 ? 3.398 -7.408 -2.305 1.00 90.44 85 ARG A O 1
ATOM 676 N N . PHE A 1 86 ? 1.539 -6.249 -1.898 1.00 92.56 86 PHE A N 1
ATOM 677 C CA . PHE A 1 86 ? 1.908 -5.840 -0.550 1.00 92.56 86 PHE A CA 1
ATOM 678 C C . PHE A 1 86 ? 0.725 -5.997 0.404 1.00 92.56 86 PHE A C 1
ATOM 680 O O . PHE A 1 86 ? -0.436 -5.911 0.006 1.00 92.56 86 PHE A O 1
ATOM 687 N N . SER A 1 87 ? 1.028 -6.233 1.674 1.00 93.69 87 SER A N 1
ATOM 688 C CA . SER A 1 87 ? 0.048 -6.257 2.757 1.00 93.69 87 SER A CA 1
ATOM 689 C C . SER A 1 87 ? 0.387 -5.187 3.780 1.00 93.69 87 SER A C 1
ATOM 691 O O . SER A 1 87 ? 1.559 -4.905 4.016 1.00 93.69 87 SER A O 1
ATOM 693 N N . ILE A 1 88 ? -0.630 -4.563 4.359 1.00 92.62 88 ILE A N 1
ATOM 694 C CA . ILE A 1 88 ? -0.472 -3.502 5.352 1.00 92.62 88 ILE A CA 1
ATOM 695 C C . ILE A 1 88 ? -1.653 -3.501 6.320 1.00 92.62 88 ILE A C 1
ATOM 697 O O . ILE A 1 88 ? -2.801 -3.699 5.921 1.00 92.62 88 ILE A O 1
ATOM 701 N N . THR A 1 89 ? -1.381 -3.216 7.589 1.00 92.06 89 THR A N 1
ATOM 702 C CA . THR A 1 89 ? -2.409 -2.949 8.595 1.00 92.06 89 THR A CA 1
ATOM 703 C C . THR A 1 89 ? -2.545 -1.444 8.794 1.00 92.06 89 THR A C 1
ATOM 705 O O . THR A 1 89 ? -1.600 -0.772 9.215 1.00 92.06 89 THR A O 1
ATOM 708 N N . LEU A 1 90 ? -3.733 -0.906 8.515 1.00 89.81 90 LEU A N 1
ATOM 709 C CA . LEU A 1 90 ? -4.080 0.503 8.723 1.00 89.81 90 LEU A CA 1
ATOM 710 C C . LEU A 1 90 ? -5.165 0.641 9.788 1.00 89.81 90 LEU A C 1
ATOM 712 O O . LEU A 1 90 ? -5.965 -0.264 9.996 1.00 89.81 90 LEU A O 1
ATOM 716 N N . PHE A 1 91 ? -5.216 1.790 10.461 1.00 86.50 91 PHE A N 1
ATOM 717 C CA . PHE A 1 91 ? -6.204 2.042 11.510 1.00 86.50 91 PHE A CA 1
ATOM 718 C C . PHE A 1 91 ? -7.315 2.969 11.010 1.00 86.50 91 PHE A C 1
ATOM 720 O O . PHE A 1 91 ? -7.112 4.174 10.861 1.00 86.50 91 PHE A O 1
ATOM 727 N N . PHE A 1 92 ? -8.518 2.429 10.818 1.00 82.62 92 PHE A N 1
ATOM 728 C CA . PHE A 1 92 ? -9.704 3.197 10.431 1.00 82.62 92 PHE A CA 1
ATOM 729 C C . PHE A 1 92 ? -10.608 3.403 11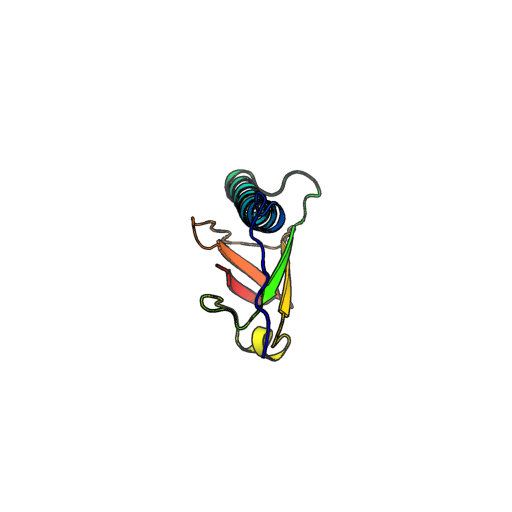.646 1.00 82.62 92 PHE A C 1
ATOM 731 O O . PHE A 1 92 ? -11.120 2.450 12.233 1.00 82.62 92 PHE A O 1
ATOM 738 N N . GLY A 1 93 ? -10.785 4.657 12.074 1.00 79.81 93 GLY A N 1
ATOM 739 C CA . GLY A 1 93 ? -11.610 4.975 13.248 1.00 79.81 93 GLY A CA 1
ATOM 740 C C . GLY A 1 93 ? -11.146 4.279 14.538 1.00 79.81 93 GLY A C 1
ATOM 741 O O . GLY A 1 93 ? -11.969 3.956 15.391 1.00 79.81 93 GLY A O 1
ATOM 742 N N . GLY A 1 94 ? -9.842 3.997 1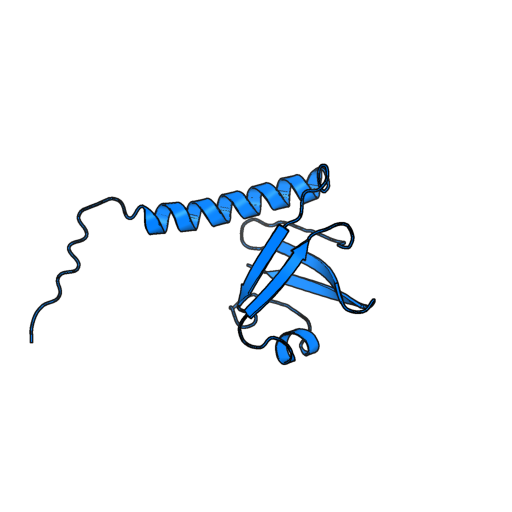4.655 1.00 81.44 94 GLY A N 1
ATOM 743 C CA . GLY A 1 94 ? -9.243 3.287 15.790 1.00 81.44 94 GLY A CA 1
ATOM 744 C C . GLY A 1 94 ? -9.313 1.757 15.719 1.00 81.44 94 GLY A C 1
ATOM 745 O O . GLY A 1 94 ? -8.844 1.098 16.644 1.00 81.44 94 GLY A O 1
ATOM 746 N N . LYS A 1 95 ? -9.864 1.175 14.646 1.00 86.06 95 LYS A N 1
ATOM 747 C CA . LYS A 1 95 ? -9.851 -0.276 14.417 1.00 86.06 95 LYS A CA 1
ATOM 748 C C . LYS A 1 95 ? -8.754 -0.650 13.415 1.00 86.06 95 LYS A C 1
ATOM 750 O O . LYS A 1 95 ? -8.693 -0.010 12.366 1.00 86.06 95 LYS A O 1
ATOM 755 N N . PRO A 1 96 ? -7.903 -1.646 13.717 1.00 89.62 96 PRO A N 1
ATOM 756 C CA . PRO A 1 96 ? -6.956 -2.170 12.743 1.00 89.62 96 PRO A CA 1
ATOM 757 C C . PRO A 1 96 ? -7.709 -2.925 11.643 1.00 89.62 96 PRO A C 1
ATOM 759 O O . PRO A 1 96 ? -8.527 -3.794 11.940 1.00 89.62 96 PRO A O 1
ATOM 762 N N . SER A 1 97 ? -7.397 -2.603 10.396 1.00 90.06 97 SER A N 1
ATOM 763 C CA . SER A 1 97 ? -7.878 -3.273 9.193 1.00 90.06 97 SER A CA 1
ATOM 764 C C . SER A 1 97 ? -6.671 -3.696 8.374 1.00 90.06 97 SER A C 1
ATOM 766 O O . SER A 1 97 ? -5.886 -2.857 7.922 1.00 90.06 97 SER A O 1
ATOM 768 N N . MET A 1 98 ? -6.517 -5.005 8.205 1.00 91.62 98 MET A N 1
ATOM 769 C CA . MET A 1 98 ? -5.506 -5.571 7.322 1.00 91.62 98 MET A CA 1
ATOM 770 C C . MET A 1 98 ? -5.992 -5.472 5.877 1.00 91.62 98 MET A C 1
ATOM 772 O O . MET A 1 98 ? -7.163 -5.723 5.585 1.00 91.62 98 MET A O 1
ATOM 776 N N . MET A 1 99 ? -5.092 -5.085 4.982 1.00 92.25 99 MET A N 1
ATOM 777 C CA . MET A 1 99 ? -5.368 -4.956 3.560 1.00 92.25 99 MET A CA 1
ATOM 778 C C . MET A 1 99 ? -4.239 -5.599 2.764 1.00 92.25 99 MET A C 1
ATOM 780 O O . MET A 1 99 ? -3.069 -5.384 3.078 1.00 92.25 99 MET A O 1
ATOM 784 N N . THR A 1 100 ? -4.587 -6.337 1.717 1.00 93.81 100 THR A N 1
ATOM 785 C CA . THR A 1 100 ? -3.638 -6.910 0.759 1.00 93.81 100 THR A CA 1
ATOM 786 C C . THR A 1 100 ? -3.971 -6.380 -0.625 1.00 93.81 100 THR A C 1
ATOM 788 O O . THR A 1 100 ? -5.126 -6.427 -1.048 1.00 93.81 100 THR A O 1
ATOM 791 N N . ILE A 1 101 ? -2.968 -5.831 -1.308 1.00 91.62 101 ILE A N 1
ATOM 792 C CA . ILE A 1 101 ? -3.101 -5.160 -2.601 1.00 91.62 101 ILE A CA 1
ATOM 793 C C . ILE A 1 101 ? -2.049 -5.735 -3.566 1.00 91.62 101 ILE A C 1
ATOM 795 O O . ILE A 1 101 ? -0.864 -5.687 -3.232 1.00 91.62 101 ILE A O 1
ATOM 799 N N . PRO A 1 102 ? -2.455 -6.279 -4.728 1.00 89.94 102 PRO A N 1
ATOM 800 C CA . PRO A 1 102 ? -1.548 -6.751 -5.778 1.00 89.94 102 PRO A CA 1
ATOM 801 C C . PRO A 1 102 ? -0.913 -5.615 -6.598 1.00 89.94 102 PRO A C 1
ATOM 803 O O . PRO A 1 102 ? -1.546 -4.544 -6.737 1.00 89.94 102 PRO A O 1
#

pLDDT: mean 83.0, std 11.84, range [45.31, 93.81]

Foldseek 3Di:
DDDDDPPPDDDPVVVVVVVVVVVVVLVVLVCCVVPNDDDFDKDWDKDFCPPPFKDKDPVVCVVVVGMDIDMGGVAKPDWDRDPQKTWIWGADPNDTMIIIGD